Protein AF-A0A1J6IRB9-F1 (afdb_monomer)

Mean predicted aligned error: 16.75 Å

Sequence (96 aa):
MNASSSDASCLNHCQENYNKLLNAHNQSQENYKQMMNAFKAYMIMKEGKIPEQFVGFFASPPTMPRDAPSGSLSPMDARRSSDGIIQVTTIEVLYN

Radius of gyration: 23.19 Å; Cα contacts (8 Å, |Δi|>4): 10; chains: 1; bounding box: 52×44×60 Å

Foldseek 3Di:
DDPPPPPVVVVVVVVVVVVVVVVVVVVVVVVVVVVVVVVQVVCCVVVVHNPPVCPVVPPDDPPDPPDDDDDDDDDDDDDDDDDDDDPPPDPDPDDD

Secondary structure (DSSP, 8-state):
--TTTTHHHHHHHHHHHHHHHHHHHHHHHHHHHHHHHHHHHHHHHHHSS--GGGHHHHSPPP---S------------------------------

Structure (mmCIF, N/CA/C/O backbone):
data_AF-A0A1J6IRB9-F1
#
_entry.id   AF-A0A1J6IRB9-F1
#
loop_
_atom_site.group_PDB
_atom_site.id
_atom_site.type_symbol
_atom_site.label_atom_id
_atom_site.label_alt_id
_atom_site.label_comp_id
_atom_site.label_asym_id
_atom_site.label_entity_id
_atom_site.label_seq_id
_atom_site.pdbx_PDB_ins_code
_atom_site.Cartn_x
_atom_site.Cartn_y
_atom_site.Cartn_z
_atom_site.occupancy
_atom_site.B_iso_or_equiv
_atom_site.auth_seq_id
_atom_site.auth_comp_id
_atom_site.auth_asym_id
_atom_site.auth_atom_id
_atom_site.pdbx_PDB_model_num
ATOM 1 N N . MET A 1 1 ? 36.044 -4.242 -40.208 1.00 43.16 1 MET A N 1
ATOM 2 C CA . MET A 1 1 ? 36.261 -3.838 -38.798 1.00 43.16 1 MET A CA 1
ATOM 3 C C . MET A 1 1 ? 35.405 -2.590 -38.586 1.00 43.16 1 MET A C 1
ATOM 5 O O . MET A 1 1 ? 35.577 -1.679 -39.372 1.00 43.16 1 MET A O 1
ATOM 9 N N . ASN A 1 2 ? 34.414 -2.459 -37.703 1.00 49.50 2 ASN A N 1
ATOM 10 C CA . ASN A 1 2 ? 34.049 -3.178 -36.488 1.00 49.50 2 ASN A CA 1
ATOM 11 C C . ASN A 1 2 ? 32.516 -3.024 -36.300 1.00 49.50 2 ASN A C 1
ATOM 13 O O . ASN A 1 2 ? 32.051 -1.960 -35.897 1.00 49.50 2 ASN A O 1
ATOM 17 N N . ALA A 1 3 ? 31.717 -4.041 -36.633 1.00 51.41 3 ALA A N 1
ATOM 18 C CA . ALA A 1 3 ? 30.280 -4.041 -36.341 1.00 51.41 3 ALA A CA 1
ATOM 19 C C . ALA A 1 3 ? 30.082 -4.593 -34.923 1.00 51.41 3 ALA A C 1
ATOM 21 O O . ALA A 1 3 ? 29.830 -5.774 -34.741 1.00 51.41 3 ALA A O 1
ATOM 22 N N . SER A 1 4 ? 30.352 -3.768 -33.911 1.00 57.09 4 SER A N 1
ATOM 23 C CA . SER A 1 4 ? 30.159 -4.154 -32.501 1.00 57.09 4 SER A CA 1
ATOM 24 C C . SER A 1 4 ? 29.832 -2.966 -31.585 1.00 57.09 4 SER A C 1
ATOM 26 O O . SER A 1 4 ? 29.692 -3.144 -30.377 1.00 57.09 4 SER A O 1
ATOM 28 N N . SER A 1 5 ? 29.715 -1.745 -32.120 1.00 56.50 5 SER A N 1
ATOM 29 C CA . SER A 1 5 ? 29.518 -0.542 -31.297 1.00 56.50 5 SER A CA 1
ATOM 30 C C . SER A 1 5 ? 28.047 -0.225 -30.990 1.00 56.50 5 SER A C 1
ATOM 32 O O . SER A 1 5 ? 27.794 0.582 -30.101 1.00 56.50 5 SER A O 1
ATOM 34 N N . SER A 1 6 ? 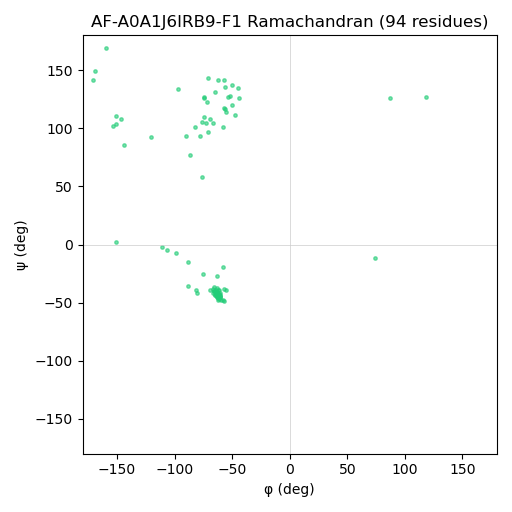27.086 -0.828 -31.697 1.00 60.62 6 SER A N 1
ATOM 35 C CA . SER A 1 6 ? 25.643 -0.603 -31.501 1.00 60.62 6 SER A CA 1
ATOM 36 C C . SER A 1 6 ? 25.024 -1.536 -30.460 1.00 60.62 6 SER A C 1
ATOM 38 O O . SER A 1 6 ? 24.155 -1.125 -29.696 1.00 60.62 6 SER A O 1
ATOM 40 N N . ASP A 1 7 ? 25.489 -2.783 -30.398 1.00 59.75 7 ASP A N 1
ATOM 41 C CA . ASP A 1 7 ? 24.767 -3.838 -29.678 1.00 59.75 7 ASP A CA 1
ATOM 42 C C . ASP A 1 7 ? 25.040 -3.771 -28.175 1.00 59.75 7 ASP A C 1
ATOM 44 O O . ASP A 1 7 ? 24.122 -3.886 -27.364 1.00 59.75 7 ASP A O 1
ATOM 48 N N . ALA A 1 8 ? 26.286 -3.468 -27.795 1.00 68.56 8 ALA A N 1
ATOM 49 C CA . ALA A 1 8 ? 26.659 -3.238 -26.402 1.00 68.56 8 ALA A CA 1
ATOM 50 C C . ALA A 1 8 ? 26.003 -1.967 -25.834 1.00 68.56 8 ALA A C 1
ATOM 52 O O . ALA A 1 8 ? 25.552 -1.960 -24.690 1.00 68.56 8 ALA A O 1
ATOM 53 N N . SER A 1 9 ? 25.900 -0.898 -26.634 1.00 73.94 9 SER A N 1
ATOM 54 C CA . SER A 1 9 ? 25.241 0.344 -26.209 1.00 73.94 9 SER A CA 1
ATOM 55 C C . SER A 1 9 ? 23.729 0.149 -26.053 1.00 73.94 9 SER A C 1
ATOM 57 O O . SER A 1 9 ? 23.153 0.649 -25.086 1.00 73.94 9 SER A O 1
ATOM 59 N N . CYS A 1 10 ? 23.096 -0.611 -26.953 1.00 75.88 10 CYS A N 1
ATOM 60 C CA . CYS A 1 10 ? 21.683 -0.961 -26.849 1.00 75.88 10 CYS A CA 1
ATOM 61 C C . CYS A 1 10 ? 21.408 -1.811 -25.600 1.00 75.88 10 CYS A C 1
ATOM 63 O O . CYS A 1 10 ? 20.477 -1.515 -24.853 1.00 75.88 10 CYS A O 1
ATOM 65 N N . LEU A 1 11 ? 22.239 -2.826 -25.333 1.00 81.44 11 LEU A N 1
ATOM 66 C CA . LEU A 1 11 ? 22.088 -3.699 -24.167 1.00 81.44 11 LEU A CA 1
ATOM 67 C C . LEU A 1 11 ? 22.218 -2.919 -22.850 1.00 81.44 11 LEU A C 1
ATOM 69 O O . LEU A 1 11 ? 21.375 -3.058 -21.963 1.00 81.44 11 LEU A O 1
ATOM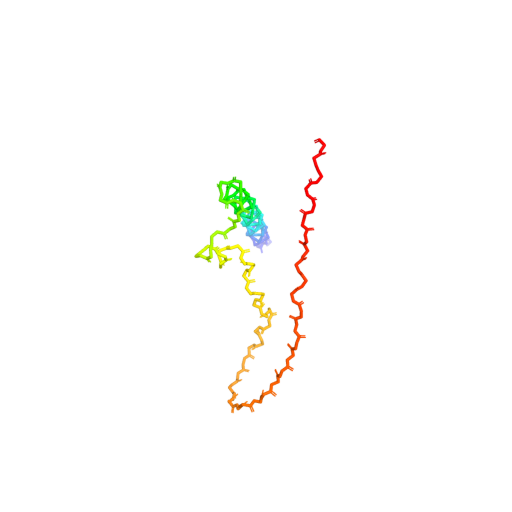 73 N N . ASN A 1 12 ? 23.227 -2.048 -22.756 1.00 85.56 12 ASN A N 1
ATOM 74 C CA . ASN A 1 12 ? 23.443 -1.200 -21.584 1.00 85.56 12 ASN A CA 1
ATOM 75 C C . ASN A 1 12 ? 22.249 -0.269 -21.344 1.00 85.56 12 ASN A C 1
ATOM 77 O O . ASN A 1 12 ? 21.751 -0.177 -20.223 1.00 85.56 12 ASN A O 1
ATOM 81 N N . HIS A 1 13 ? 21.730 0.359 -22.402 1.00 86.19 13 HIS A N 1
ATOM 82 C CA . HIS A 1 13 ? 20.584 1.255 -22.284 1.00 86.19 13 HIS A CA 1
ATOM 83 C C . HIS A 1 13 ? 19.302 0.519 -21.858 1.00 86.19 13 HIS A C 1
ATOM 85 O O . HIS A 1 13 ? 18.549 1.006 -21.011 1.00 86.19 13 HIS A O 1
ATOM 91 N N . CYS A 1 14 ? 19.064 -0.684 -22.388 1.00 89.81 14 CYS A N 1
ATOM 92 C CA . CYS A 1 14 ? 17.954 -1.534 -21.959 1.00 89.81 14 CYS A CA 1
ATOM 93 C C . CYS A 1 14 ? 18.075 -1.932 -20.481 1.00 89.81 14 CYS A C 1
ATOM 95 O O . CYS A 1 14 ? 17.093 -1.846 -19.743 1.00 89.81 14 CYS A O 1
ATOM 97 N N . GLN A 1 15 ? 19.271 -2.321 -20.036 1.00 93.25 15 GLN A N 1
ATOM 98 C CA . GLN A 1 15 ? 19.519 -2.711 -18.650 1.00 93.25 15 GLN A CA 1
ATOM 99 C C . GLN A 1 15 ? 19.330 -1.539 -17.676 1.00 93.25 15 GLN A C 1
ATOM 101 O O . GLN A 1 15 ? 18.692 -1.696 -16.635 1.00 93.25 15 GLN A O 1
ATOM 106 N N . GLU A 1 16 ? 19.824 -0.348 -18.015 1.00 94.62 16 GLU A N 1
ATOM 107 C CA . GLU A 1 16 ? 19.609 0.858 -17.210 1.00 94.62 16 GLU A CA 1
ATOM 108 C C . GLU A 1 16 ? 18.125 1.217 -17.089 1.00 94.62 16 GLU A C 1
ATOM 110 O O . GLU A 1 16 ? 17.648 1.526 -15.995 1.00 94.62 16 GLU A O 1
ATOM 115 N N . ASN A 1 17 ? 17.374 1.150 -18.192 1.00 94.62 17 ASN A N 1
ATOM 116 C CA . ASN A 1 17 ? 15.939 1.432 -18.183 1.00 94.62 17 ASN A CA 1
ATOM 117 C C . ASN A 1 17 ? 15.159 0.400 -17.361 1.00 94.62 17 ASN A C 1
ATOM 119 O O . ASN A 1 17 ? 14.268 0.778 -16.598 1.00 94.62 17 ASN A O 1
ATOM 123 N N . TYR A 1 18 ? 15.528 -0.881 -17.450 1.00 95.25 18 TYR A N 1
ATOM 124 C CA . TYR A 1 18 ? 14.958 -1.925 -16.601 1.00 95.25 18 TYR A CA 1
ATOM 125 C C . TYR A 1 18 ? 15.215 -1.646 -15.115 1.00 95.25 18 TYR A C 1
ATOM 127 O O . TYR A 1 18 ? 14.284 -1.667 -14.313 1.00 95.25 18 TYR A O 1
ATOM 135 N N . ASN A 1 19 ? 16.452 -1.305 -14.747 1.00 96.44 19 ASN A N 1
ATOM 136 C CA . ASN A 1 19 ? 16.803 -0.992 -13.362 1.00 96.44 19 ASN A CA 1
ATOM 137 C C . ASN A 1 19 ? 16.034 0.227 -12.833 1.00 96.44 19 ASN A C 1
ATOM 139 O O . ASN A 1 19 ? 15.569 0.213 -11.693 1.00 96.44 19 ASN A O 1
ATOM 143 N N . LYS A 1 20 ? 15.846 1.265 -13.660 1.00 97.38 20 LYS A N 1
ATOM 144 C CA . LYS A 1 20 ? 15.022 2.433 -13.306 1.00 97.38 20 LYS A CA 1
ATOM 145 C C . LYS A 1 20 ? 13.572 2.040 -13.038 1.00 97.38 20 LYS A C 1
ATOM 147 O O . LYS A 1 20 ? 13.013 2.458 -12.026 1.00 97.38 20 LYS A O 1
ATOM 152 N N . LEU A 1 21 ? 12.982 1.223 -13.912 1.00 97.19 21 LEU A N 1
ATOM 153 C CA . LEU A 1 21 ? 11.614 0.735 -13.747 1.00 97.19 21 LEU A CA 1
ATOM 154 C C . LEU A 1 21 ? 11.470 -0.111 -12.477 1.00 97.19 21 LEU A C 1
ATOM 156 O O . LEU A 1 21 ? 10.544 0.110 -11.700 1.00 97.19 21 LEU A O 1
ATOM 160 N N . LEU A 1 22 ? 12.399 -1.040 -12.245 1.00 96.69 22 LEU A N 1
ATOM 161 C CA . LEU A 1 22 ? 12.396 -1.903 -11.066 1.00 96.69 22 LEU A CA 1
ATOM 162 C C . LEU A 1 22 ? 12.496 -1.083 -9.775 1.00 96.69 22 LEU A C 1
ATOM 164 O O . LEU A 1 22 ? 11.748 -1.320 -8.829 1.00 96.69 22 LEU A O 1
ATOM 168 N N . ASN A 1 23 ? 13.375 -0.081 -9.746 1.00 97.25 23 ASN A N 1
ATOM 169 C CA . ASN A 1 23 ? 13.508 0.795 -8.590 1.00 97.25 23 ASN A CA 1
ATOM 170 C C . ASN A 1 23 ? 12.236 1.627 -8.351 1.00 97.25 23 ASN A C 1
ATOM 172 O O . ASN A 1 23 ? 11.761 1.710 -7.220 1.00 97.25 23 ASN A O 1
ATOM 176 N N . ALA A 1 24 ? 11.643 2.187 -9.410 1.00 96.81 24 ALA A N 1
ATOM 177 C CA . ALA A 1 24 ? 10.391 2.938 -9.313 1.00 96.81 24 ALA A CA 1
ATOM 178 C C . ALA A 1 24 ? 9.225 2.063 -8.820 1.00 96.81 24 ALA A C 1
ATOM 180 O O . ALA A 1 24 ? 8.421 2.512 -8.003 1.00 96.81 24 ALA A O 1
ATOM 181 N N . HIS A 1 25 ? 9.154 0.808 -9.273 1.00 96.25 25 HIS A N 1
ATOM 182 C CA . HIS A 1 25 ? 8.181 -0.172 -8.793 1.00 96.25 25 HIS A CA 1
ATOM 183 C C . HIS A 1 25 ? 8.368 -0.478 -7.301 1.00 96.25 25 HIS A C 1
ATOM 185 O O . HIS A 1 25 ? 7.412 -0.439 -6.532 1.00 96.25 25 HIS A O 1
ATOM 191 N N . ASN A 1 26 ? 9.598 -0.746 -6.861 1.00 95.19 26 ASN A N 1
ATOM 192 C CA . ASN A 1 26 ? 9.862 -1.039 -5.451 1.00 95.19 26 ASN A CA 1
ATOM 193 C C . ASN A 1 26 ? 9.531 0.164 -4.558 1.00 95.19 26 ASN A C 1
ATOM 195 O O . ASN A 1 26 ? 8.913 0.017 -3.506 1.00 95.19 26 ASN A O 1
ATOM 199 N N . GLN A 1 27 ? 9.882 1.371 -5.005 1.00 97.00 27 GLN A N 1
ATOM 200 C CA . GLN A 1 27 ? 9.555 2.594 -4.284 1.00 97.00 27 GLN A CA 1
ATOM 201 C C . GLN A 1 27 ? 8.040 2.823 -4.197 1.00 97.00 27 GLN A C 1
ATOM 203 O O . GLN A 1 27 ? 7.535 3.200 -3.140 1.00 97.00 27 GLN A O 1
ATOM 208 N N . SER A 1 28 ? 7.295 2.592 -5.282 1.00 95.12 28 SER A N 1
ATOM 209 C CA . SER A 1 28 ? 5.838 2.746 -5.265 1.00 95.12 28 SER A CA 1
ATOM 210 C C . SER A 1 28 ? 5.172 1.720 -4.346 1.00 95.12 28 SER A C 1
ATOM 212 O O . SER A 1 28 ? 4.233 2.071 -3.630 1.00 95.12 28 SER A O 1
ATOM 214 N N . GLN A 1 29 ? 5.699 0.494 -4.292 1.00 93.38 29 GLN A N 1
ATOM 215 C CA . GLN A 1 29 ? 5.227 -0.550 -3.388 1.00 93.38 29 GLN A CA 1
ATOM 216 C C . GLN A 1 29 ? 5.423 -0.168 -1.912 1.00 93.38 29 GLN A C 1
ATOM 218 O O . GLN A 1 29 ? 4.491 -0.304 -1.114 1.00 93.38 29 GLN A O 1
ATOM 223 N N . GLU A 1 30 ? 6.593 0.359 -1.541 1.00 94.31 30 GLU A N 1
ATOM 224 C CA . GLU A 1 30 ? 6.840 0.822 -0.169 1.00 94.31 30 GLU A CA 1
ATOM 225 C C . GLU A 1 30 ? 5.980 2.040 0.192 1.00 94.31 30 GLU A C 1
ATOM 227 O O . GLU A 1 30 ? 5.378 2.076 1.267 1.00 94.31 30 GLU A O 1
ATOM 232 N N . ASN A 1 31 ? 5.826 3.002 -0.724 1.00 94.75 31 ASN A N 1
ATOM 233 C CA . ASN A 1 31 ? 4.941 4.151 -0.518 1.00 94.75 31 ASN A CA 1
ATOM 234 C C . ASN A 1 31 ? 3.482 3.715 -0.314 1.00 94.75 31 ASN A C 1
ATOM 236 O O . ASN A 1 31 ? 2.794 4.224 0.571 1.00 94.75 31 ASN A O 1
ATOM 240 N N . TYR A 1 32 ? 3.012 2.741 -1.099 1.00 92.12 32 TYR A N 1
ATOM 241 C CA . TYR A 1 32 ? 1.677 2.168 -0.946 1.00 92.12 32 TYR A CA 1
ATOM 242 C C . TYR A 1 32 ? 1.493 1.531 0.437 1.00 92.12 32 TYR A C 1
ATOM 244 O O . TYR A 1 32 ? 0.495 1.784 1.115 1.00 92.12 32 TYR A O 1
ATOM 252 N N . LYS A 1 33 ? 2.480 0.754 0.895 1.00 90.62 33 LYS A N 1
ATOM 253 C CA . LYS A 1 33 ? 2.465 0.129 2.222 1.00 90.62 33 LYS A CA 1
ATOM 254 C C . LYS A 1 33 ? 2.410 1.170 3.340 1.00 90.62 33 LYS A C 1
ATOM 256 O O . LYS A 1 33 ? 1.614 1.028 4.268 1.00 90.62 33 LYS A O 1
ATOM 261 N N . GLN A 1 34 ? 3.214 2.229 3.251 1.00 94.12 34 GLN A N 1
ATOM 262 C CA . GLN A 1 34 ? 3.191 3.323 4.226 1.00 94.12 34 GLN A CA 1
ATOM 263 C C . GLN A 1 34 ? 1.831 4.028 4.255 1.00 94.12 34 GLN A C 1
ATOM 265 O O . GLN A 1 34 ? 1.280 4.258 5.331 1.00 94.12 34 GLN A O 1
ATOM 270 N N . MET A 1 35 ? 1.254 4.300 3.084 1.00 94.75 35 MET A N 1
ATOM 271 C CA . MET A 1 35 ? -0.059 4.929 2.954 1.00 94.75 35 MET A CA 1
ATOM 272 C C . MET A 1 35 ? -1.176 4.059 3.551 1.00 94.75 35 MET A C 1
ATOM 274 O O . MET A 1 35 ? -1.989 4.567 4.325 1.00 94.75 35 MET A O 1
ATOM 278 N N . MET A 1 36 ? -1.171 2.741 3.306 1.00 93.19 36 MET A N 1
ATOM 279 C CA . MET A 1 36 ? -2.111 1.826 3.970 1.00 93.19 36 MET A CA 1
ATOM 280 C C . MET A 1 36 ? -1.922 1.757 5.476 1.00 93.19 36 MET A C 1
ATOM 282 O O . MET A 1 36 ? -2.909 1.739 6.208 1.00 93.19 36 MET A O 1
ATOM 286 N N . ASN A 1 37 ? -0.687 1.768 5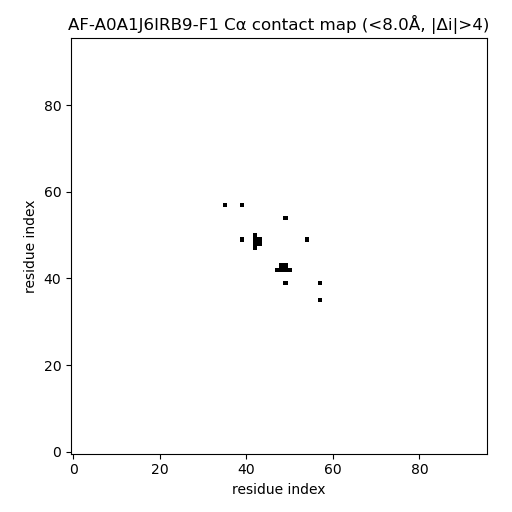.966 1.00 92.06 37 ASN A N 1
ATOM 287 C CA . ASN A 1 37 ? -0.443 1.768 7.404 1.00 92.06 37 ASN A CA 1
ATOM 288 C C . ASN A 1 37 ? -0.949 3.055 8.069 1.00 92.06 37 ASN A C 1
ATOM 290 O O . ASN A 1 37 ? -1.575 2.985 9.126 1.00 92.06 37 ASN A O 1
ATOM 294 N N . ALA A 1 38 ? -0.745 4.215 7.439 1.00 95.69 38 ALA A N 1
ATOM 295 C CA . ALA A 1 38 ? -1.273 5.487 7.929 1.00 95.69 38 ALA A CA 1
ATOM 296 C C . ALA A 1 38 ? -2.809 5.492 7.940 1.00 95.69 38 ALA A C 1
ATOM 298 O O . ALA A 1 38 ? -3.426 5.882 8.933 1.00 95.69 38 ALA A O 1
ATOM 299 N N . PHE A 1 39 ? -3.435 4.990 6.873 1.00 93.69 39 PHE A N 1
ATOM 300 C CA . PHE A 1 39 ? -4.888 4.869 6.804 1.00 93.69 39 PHE A CA 1
ATOM 301 C C . PHE A 1 39 ? -5.436 3.912 7.875 1.00 93.69 39 PHE A C 1
ATOM 303 O O . PHE A 1 39 ? -6.393 4.242 8.573 1.00 93.69 39 PHE A O 1
ATOM 310 N N . LYS A 1 40 ? -4.779 2.766 8.091 1.00 93.44 40 LYS A N 1
ATOM 311 C CA . LYS A 1 40 ? -5.097 1.827 9.177 1.00 93.44 40 LYS A CA 1
ATOM 312 C C . LYS A 1 40 ? -5.032 2.496 10.549 1.00 93.44 40 LYS A C 1
ATOM 314 O O . LYS A 1 40 ? -5.960 2.348 11.342 1.00 93.44 40 LYS A O 1
ATOM 319 N N . ALA A 1 41 ? -3.954 3.230 10.824 1.00 94.88 41 ALA A N 1
ATOM 320 C CA . ALA A 1 41 ? -3.771 3.938 12.088 1.00 94.88 41 ALA A CA 1
ATOM 321 C C . ALA A 1 41 ? -4.863 4.994 12.306 1.00 94.88 41 ALA A C 1
ATOM 323 O O . ALA A 1 41 ? -5.429 5.069 13.394 1.00 94.88 41 ALA A O 1
ATOM 324 N N . TYR A 1 42 ? -5.217 5.750 11.262 1.00 95.00 42 TYR A N 1
ATOM 325 C CA . TYR A 1 42 ? -6.319 6.709 11.312 1.00 95.00 42 TYR A CA 1
ATOM 326 C C . TYR A 1 42 ? -7.647 6.042 11.694 1.00 95.00 42 TYR A C 1
ATOM 328 O O . TYR A 1 42 ? -8.333 6.518 12.597 1.00 95.00 42 TYR A O 1
ATOM 336 N N . MET A 1 43 ? -7.988 4.917 11.061 1.00 92.81 43 MET A N 1
ATOM 337 C CA . MET A 1 43 ? -9.227 4.187 11.354 1.00 92.81 43 MET A CA 1
ATOM 338 C C . MET A 1 43 ? -9.263 3.699 12.808 1.00 92.81 43 MET A C 1
ATOM 340 O O . MET A 1 43 ? -10.264 3.886 13.493 1.00 92.81 43 MET A O 1
ATOM 344 N N . ILE A 1 44 ? -8.150 3.154 13.312 1.00 94.75 44 ILE A N 1
ATOM 345 C CA . ILE A 1 44 ? -8.033 2.723 14.714 1.00 94.75 44 ILE A CA 1
ATOM 346 C C . ILE A 1 44 ? -8.147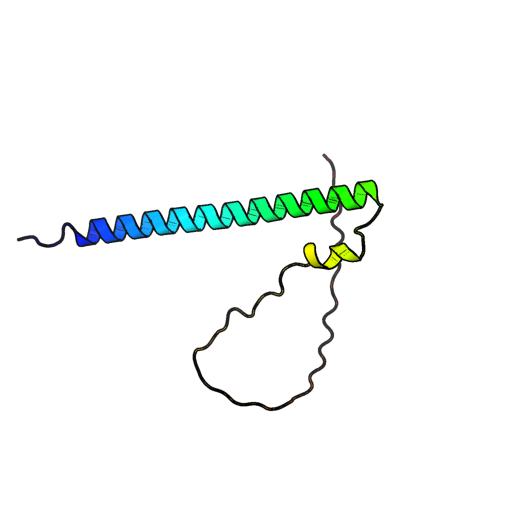 3.915 15.670 1.00 94.75 44 ILE A C 1
ATOM 348 O O . ILE A 1 44 ? -8.829 3.818 16.681 1.00 94.75 44 ILE A O 1
ATOM 352 N N . MET A 1 45 ? -7.527 5.052 15.356 1.00 95.81 45 MET A N 1
ATOM 353 C CA . MET A 1 45 ? -7.614 6.256 16.185 1.00 95.81 45 MET A CA 1
ATOM 354 C C . MET A 1 45 ? -9.049 6.798 16.265 1.00 95.81 45 MET A C 1
ATOM 356 O O . MET A 1 45 ? -9.460 7.292 17.312 1.00 95.81 45 MET A O 1
ATOM 360 N N . LYS A 1 46 ? -9.807 6.735 15.165 1.00 94.62 46 LYS A N 1
ATOM 361 C CA . LYS A 1 46 ? -11.176 7.263 15.096 1.00 94.62 46 LYS A CA 1
ATOM 362 C C . LYS A 1 46 ? -12.220 6.319 15.688 1.00 94.62 46 LYS A C 1
ATOM 364 O O . LYS A 1 46 ? -13.101 6.792 16.395 1.00 94.62 46 LYS A O 1
ATOM 369 N N . GLU A 1 47 ? -12.104 5.022 15.420 1.00 92.75 47 GLU A N 1
ATOM 370 C CA . GLU A 1 47 ? -13.125 4.014 15.751 1.00 92.75 47 GLU A CA 1
ATOM 371 C C . GLU A 1 47 ? -12.684 3.049 16.870 1.00 92.75 47 GLU A C 1
ATOM 373 O O . GLU A 1 47 ? -13.409 2.127 17.238 1.00 92.75 47 GLU A O 1
ATOM 378 N N . GLY A 1 48 ? -11.459 3.190 17.382 1.00 92.69 48 GLY A N 1
ATOM 379 C CA . GLY A 1 48 ? -10.834 2.266 18.338 1.00 92.69 48 GLY A CA 1
ATOM 380 C C . GLY A 1 48 ? -10.377 0.935 17.725 1.00 92.69 48 GLY A C 1
ATOM 381 O O . GLY A 1 48 ? -9.655 0.173 18.365 1.00 92.69 48 GLY A O 1
ATOM 382 N N . LYS A 1 49 ? -10.785 0.635 16.486 1.00 92.56 49 LYS A N 1
ATOM 383 C CA . LYS A 1 49 ? -10.457 -0.591 15.748 1.00 92.56 49 LYS A CA 1
ATOM 384 C C . LYS A 1 49 ? -10.637 -0.398 14.243 1.00 92.56 49 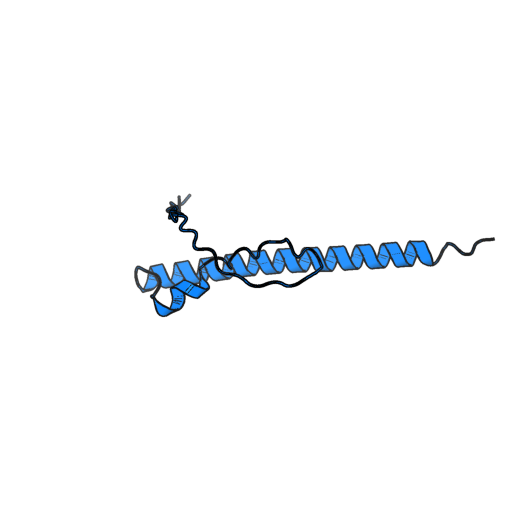LYS A C 1
ATOM 386 O O . LYS A 1 49 ? -11.240 0.569 13.797 1.00 92.56 49 LYS A O 1
ATOM 391 N N . ILE A 1 50 ? -10.160 -1.355 13.448 1.00 93.88 50 ILE A N 1
ATOM 392 C CA . ILE A 1 50 ? -10.491 -1.413 12.019 1.00 93.88 50 ILE A CA 1
ATOM 393 C C . ILE A 1 50 ? -11.938 -1.918 11.875 1.00 93.88 50 ILE A C 1
ATOM 395 O O . ILE A 1 50 ? -12.242 -2.991 12.402 1.00 93.88 50 ILE A O 1
ATOM 399 N N . PRO A 1 51 ? -12.829 -1.206 11.164 1.00 91.62 51 PRO A N 1
ATOM 400 C CA . PRO A 1 51 ? -14.164 -1.713 10.858 1.00 91.62 51 PRO A CA 1
ATOM 401 C C . PRO A 1 51 ? -14.097 -2.987 10.006 1.00 91.62 51 PRO A C 1
ATOM 403 O O . PRO A 1 51 ? -13.283 -3.078 9.089 1.00 91.62 51 PRO A O 1
ATOM 406 N N . GLU A 1 52 ? -14.978 -3.953 10.270 1.00 92.00 52 GLU A N 1
ATOM 407 C CA . GLU A 1 52 ? -14.932 -5.300 9.666 1.00 92.00 52 GLU A CA 1
ATOM 408 C C . GLU A 1 52 ? -14.917 -5.283 8.135 1.00 92.00 52 GLU A C 1
ATOM 410 O O . GLU A 1 52 ? -14.137 -6.001 7.510 1.00 92.00 52 GLU A O 1
ATOM 415 N N . GLN A 1 53 ? -15.693 -4.379 7.535 1.00 91.94 53 GLN A N 1
ATOM 416 C CA . GLN A 1 53 ? -15.754 -4.167 6.086 1.00 91.94 53 GLN A CA 1
ATOM 417 C C . GLN A 1 53 ? -14.400 -3.819 5.445 1.00 91.94 53 GLN A C 1
ATOM 419 O O . GLN A 1 53 ? -14.246 -3.967 4.235 1.00 91.94 53 GLN A O 1
ATOM 424 N N . PHE A 1 54 ? -13.418 -3.367 6.235 1.00 88.50 54 PHE A N 1
ATOM 425 C CA . PHE A 1 54 ? -12.102 -2.974 5.742 1.00 88.50 54 PHE A CA 1
ATOM 426 C C . PHE A 1 54 ? -10.969 -3.954 6.068 1.00 88.50 54 PHE A C 1
ATOM 428 O O . PHE A 1 54 ? -9.848 -3.757 5.602 1.00 88.50 54 PHE A O 1
ATOM 435 N N . VAL A 1 55 ? -11.225 -5.020 6.832 1.00 88.31 55 VAL A N 1
ATOM 436 C CA . VAL A 1 55 ? -10.177 -5.961 7.279 1.00 88.31 55 VAL A CA 1
ATOM 437 C C . VAL A 1 55 ? -9.422 -6.576 6.096 1.00 88.31 55 VAL A C 1
ATOM 439 O O . VAL A 1 55 ? -8.197 -6.686 6.139 1.00 88.31 55 VAL A O 1
ATOM 442 N N . GLY A 1 56 ? -10.130 -6.891 5.008 1.00 87.62 56 GLY A N 1
ATOM 443 C CA . GLY A 1 56 ? -9.541 -7.462 3.796 1.00 87.62 56 GLY A CA 1
ATOM 444 C C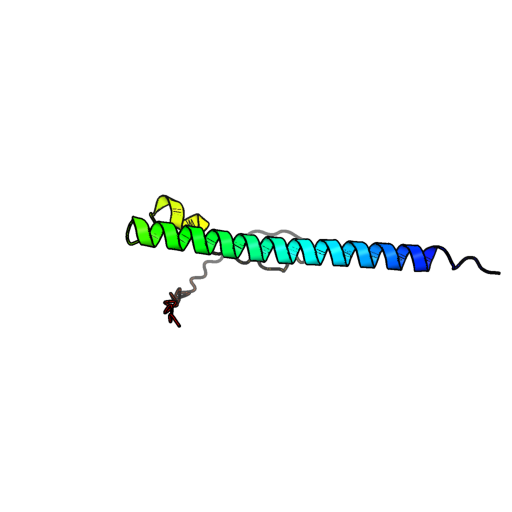 . GLY A 1 56 ? -8.537 -6.553 3.077 1.00 87.62 56 GLY A C 1
ATOM 445 O O . GLY A 1 56 ? -7.623 -7.067 2.445 1.00 87.62 56 GLY A O 1
ATOM 446 N N . PHE A 1 57 ? -8.639 -5.223 3.205 1.00 86.25 57 PHE A N 1
ATOM 447 C CA . PHE A 1 57 ? -7.695 -4.295 2.556 1.00 86.25 57 PHE A CA 1
ATOM 448 C C . PHE A 1 57 ? -6.333 -4.245 3.250 1.00 86.25 57 PHE A C 1
ATOM 450 O O . PHE A 1 57 ? -5.330 -3.912 2.624 1.00 86.25 57 PHE A O 1
ATOM 457 N N . PHE A 1 58 ? -6.299 -4.561 4.546 1.00 87.06 58 PHE A N 1
ATOM 458 C CA . PHE A 1 58 ? -5.070 -4.573 5.340 1.00 87.06 58 PHE A CA 1
ATOM 459 C C . PHE A 1 58 ? -4.484 -5.973 5.509 1.00 87.06 58 PHE A C 1
ATOM 461 O O . PHE A 1 58 ? -3.389 -6.109 6.058 1.00 87.06 58 PHE A O 1
ATOM 468 N N . ALA A 1 59 ? -5.201 -7.008 5.067 1.00 81.25 59 ALA A N 1
ATOM 469 C CA . ALA A 1 59 ? -4.634 -8.336 4.934 1.00 81.25 59 ALA A CA 1
ATOM 470 C C . ALA A 1 59 ? -3.539 -8.282 3.864 1.00 81.25 59 ALA A C 1
ATOM 472 O O . ALA A 1 59 ? -3.731 -7.722 2.784 1.00 81.25 59 ALA A O 1
ATOM 473 N N . SER A 1 60 ? -2.364 -8.835 4.167 1.00 68.12 60 SER A N 1
ATOM 474 C CA . SER A 1 60 ? -1.340 -8.996 3.140 1.00 68.12 60 SER A CA 1
ATOM 475 C C . SER A 1 60 ? -1.922 -9.821 1.989 1.00 68.12 60 SER A C 1
ATOM 477 O O . SER A 1 60 ? -2.664 -10.773 2.259 1.00 68.12 60 SER A O 1
ATOM 479 N N . PRO A 1 61 ? -1.603 -9.492 0.722 1.00 63.88 61 PRO A N 1
ATOM 480 C CA . PRO A 1 61 ? -1.971 -10.350 -0.391 1.00 63.88 61 PRO A CA 1
ATOM 481 C C . PRO A 1 61 ? -1.519 -11.778 -0.071 1.00 63.88 61 PRO A C 1
ATOM 483 O O . PRO A 1 61 ? -0.402 -11.935 0.443 1.00 63.88 61 PRO A O 1
ATOM 486 N N . PRO A 1 62 ? -2.339 -12.811 -0.341 1.00 52.22 62 PRO A N 1
ATOM 487 C CA . PRO A 1 62 ? -1.860 -14.177 -0.232 1.00 52.22 62 PRO A CA 1
ATOM 488 C C . PRO A 1 62 ? -0.574 -14.264 -1.045 1.00 52.22 62 PRO A C 1
ATOM 490 O O . PRO A 1 62 ? -0.528 -13.821 -2.196 1.00 52.22 62 PRO A O 1
ATOM 493 N N . THR A 1 63 ? 0.493 -14.764 -0.424 1.00 43.56 63 THR A N 1
ATOM 494 C CA . THR A 1 63 ? 1.726 -15.072 -1.137 1.00 43.56 63 THR A CA 1
ATOM 495 C C . THR A 1 63 ? 1.336 -16.068 -2.216 1.00 43.56 63 THR A C 1
ATOM 497 O O . THR A 1 63 ? 1.096 -17.237 -1.923 1.00 43.56 63 THR A O 1
ATOM 500 N N . MET A 1 64 ? 1.183 -15.606 -3.459 1.00 44.22 64 MET A N 1
ATOM 501 C CA . MET A 1 64 ? 1.101 -16.525 -4.581 1.00 44.22 64 MET A CA 1
ATOM 502 C C . MET A 1 64 ? 2.338 -17.420 -4.480 1.00 44.22 64 MET A C 1
ATOM 504 O O . MET A 1 64 ? 3.443 -16.874 -4.368 1.00 44.22 64 MET A O 1
ATOM 508 N N . PRO A 1 65 ? 2.197 -18.757 -4.492 1.00 39.28 65 PRO A N 1
ATOM 509 C CA . PRO A 1 65 ? 3.350 -19.625 -4.625 1.00 39.28 65 PRO A CA 1
ATOM 510 C C . PRO A 1 65 ? 4.059 -19.194 -5.903 1.00 39.28 65 PRO A C 1
ATOM 512 O O . PRO A 1 65 ? 3.494 -19.260 -6.997 1.00 39.28 65 PRO A O 1
ATOM 515 N N . ARG A 1 66 ? 5.273 -18.666 -5.765 1.00 48.75 66 ARG A N 1
ATOM 516 C CA . ARG A 1 66 ? 6.133 -18.303 -6.888 1.00 48.75 66 ARG A CA 1
ATOM 517 C C . ARG A 1 66 ? 6.728 -19.582 -7.472 1.00 48.75 66 ARG A C 1
ATOM 519 O O . ARG A 1 66 ? 7.936 -19.714 -7.527 1.00 48.75 66 ARG A O 1
ATOM 526 N N . ASP A 1 67 ? 5.868 -20.4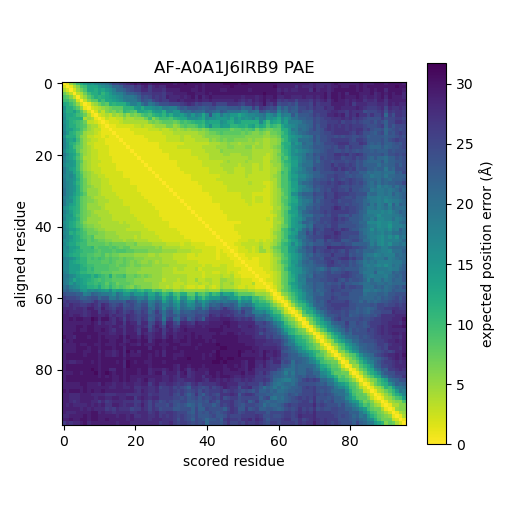97 -7.893 1.00 43.44 67 ASP A N 1
ATOM 527 C CA . ASP A 1 67 ? 6.224 -21.685 -8.647 1.00 43.44 67 ASP A CA 1
ATOM 528 C C . ASP A 1 67 ? 5.099 -21.934 -9.647 1.00 43.44 67 ASP A C 1
ATOM 530 O O . ASP A 1 67 ? 4.148 -22.672 -9.401 1.00 43.44 67 ASP A O 1
ATOM 534 N N . ALA A 1 68 ? 5.203 -21.276 -10.798 1.00 37.28 68 ALA A N 1
ATOM 535 C CA . ALA A 1 68 ? 4.630 -21.811 -12.018 1.00 37.28 68 ALA A CA 1
ATOM 536 C C . ALA A 1 68 ? 5.717 -22.672 -12.677 1.00 37.28 68 ALA A C 1
ATOM 538 O O . ALA A 1 68 ? 6.540 -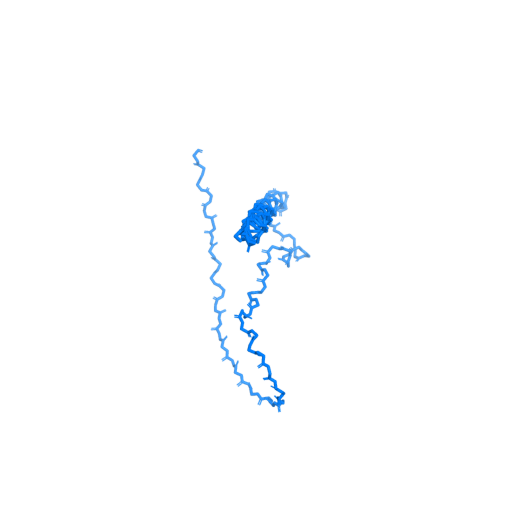22.127 -13.416 1.00 37.28 68 ALA A O 1
ATOM 539 N N . PRO A 1 69 ? 5.779 -23.996 -12.440 1.00 41.41 69 PRO A N 1
ATOM 540 C CA . PRO A 1 69 ? 6.407 -24.860 -13.412 1.00 41.41 69 PRO A CA 1
ATOM 541 C C . PRO A 1 69 ? 5.452 -24.928 -14.603 1.00 41.41 69 PRO A C 1
ATOM 543 O O . PRO A 1 69 ? 4.273 -25.262 -14.483 1.00 41.41 69 PRO A O 1
ATOM 546 N N . SER A 1 70 ? 5.959 -24.553 -15.768 1.00 51.78 70 SER A N 1
ATOM 547 C CA . SER A 1 70 ? 5.295 -24.800 -17.037 1.00 51.78 70 SER A CA 1
ATOM 548 C C . SER A 1 70 ? 4.878 -26.273 -17.136 1.00 51.78 70 SER A C 1
ATOM 550 O O . SER A 1 70 ? 5.744 -27.145 -17.144 1.00 51.78 70 SER A O 1
ATOM 552 N N . GLY A 1 71 ? 3.581 -26.540 -17.291 1.00 40.03 71 GLY A N 1
ATOM 553 C CA . GLY A 1 71 ? 3.098 -27.757 -17.944 1.00 40.03 71 GLY A CA 1
ATOM 554 C C . GLY A 1 71 ? 2.248 -28.724 -17.111 1.00 40.03 71 GLY A C 1
ATOM 555 O O . GLY A 1 71 ? 2.691 -29.291 -16.123 1.00 40.03 71 GLY A O 1
ATOM 556 N N . SER A 1 72 ? 1.082 -29.019 -17.696 1.00 38.59 72 SER A N 1
ATOM 557 C CA . SER A 1 72 ? 0.309 -30.268 -17.635 1.00 38.59 72 SER A CA 1
ATOM 558 C C . SER A 1 72 ? -0.698 -30.493 -16.496 1.00 38.59 72 SER A C 1
ATOM 560 O O . SER A 1 72 ? -0.400 -30.452 -15.310 1.00 38.59 72 SER A O 1
ATOM 562 N N . LEU A 1 73 ? -1.918 -30.808 -16.942 1.00 47.53 73 LEU A N 1
ATOM 563 C CA . LEU A 1 73 ? -3.154 -31.095 -16.216 1.00 47.53 73 LEU A CA 1
ATOM 564 C C . LEU A 1 73 ? -3.116 -32.447 -15.478 1.00 47.53 73 LEU A C 1
ATOM 566 O O . LEU A 1 73 ? -2.699 -33.446 -16.063 1.00 47.53 73 LEU A O 1
ATOM 570 N N . SER A 1 74 ? -3.716 -32.521 -14.284 1.00 34.22 74 SER A N 1
ATOM 571 C CA . SER A 1 74 ? -4.784 -33.500 -13.985 1.00 34.22 74 SER A CA 1
ATOM 572 C C . SER A 1 74 ? -5.493 -33.219 -12.649 1.00 34.22 74 SER A C 1
ATOM 574 O O . SER A 1 74 ? -4.864 -32.691 -11.732 1.00 34.22 74 SER A O 1
ATOM 576 N N . PRO A 1 75 ? -6.790 -33.570 -12.527 1.00 59.06 75 PRO A N 1
ATOM 577 C CA . PRO A 1 75 ? -7.596 -33.337 -11.337 1.00 59.06 75 PRO A CA 1
ATOM 578 C C . PRO A 1 75 ? -7.642 -34.587 -10.445 1.00 59.06 75 PRO A C 1
ATOM 580 O O . PRO A 1 75 ? -7.919 -35.674 -10.943 1.00 59.06 75 PRO A O 1
ATOM 583 N N . MET A 1 76 ? -7.452 -34.441 -9.132 1.00 31.88 76 MET A N 1
ATOM 584 C CA . MET A 1 76 ? -8.230 -35.202 -8.145 1.00 31.88 76 MET A CA 1
ATOM 585 C C . MET A 1 76 ? -8.000 -34.707 -6.716 1.00 31.88 76 MET A C 1
ATOM 587 O O . MET A 1 76 ? -6.888 -34.366 -6.318 1.00 31.88 76 MET A O 1
ATOM 591 N N . ASP A 1 77 ? -9.103 -34.702 -5.972 1.00 44.66 77 ASP A N 1
ATOM 592 C CA . ASP A 1 77 ? -9.227 -34.448 -4.544 1.00 44.66 77 ASP A CA 1
ATOM 593 C C . ASP A 1 77 ? -8.183 -35.167 -3.682 1.00 44.66 77 ASP A C 1
ATOM 595 O O . ASP A 1 77 ? -8.013 -36.383 -3.761 1.00 44.66 77 ASP A O 1
ATOM 599 N N . ALA A 1 78 ? -7.604 -34.436 -2.731 1.00 36.97 78 ALA A N 1
ATOM 600 C CA . ALA A 1 78 ? -7.115 -35.021 -1.491 1.00 36.97 78 ALA A CA 1
ATOM 601 C C . ALA A 1 78 ? -7.187 -33.985 -0.366 1.00 36.97 78 ALA A C 1
ATOM 603 O O . ALA A 1 78 ? -6.450 -33.002 -0.328 1.00 36.97 78 ALA A O 1
ATOM 604 N N . ARG A 1 79 ? -8.103 -34.239 0.571 1.00 58.78 79 ARG A N 1
ATOM 605 C CA . ARG A 1 79 ? -8.188 -33.596 1.882 1.00 58.78 79 ARG A CA 1
ATOM 606 C C . ARG A 1 79 ? -6.797 -33.494 2.512 1.00 58.78 79 ARG A C 1
ATOM 608 O O . ARG A 1 79 ? -6.166 -34.523 2.750 1.00 58.78 79 ARG A O 1
ATOM 615 N N . ARG A 1 80 ? -6.374 -32.296 2.913 1.00 38.47 80 ARG A N 1
ATOM 616 C CA . ARG A 1 80 ? -5.373 -32.173 3.974 1.00 38.47 80 ARG A CA 1
ATOM 617 C C . ARG A 1 80 ? -5.617 -30.925 4.808 1.00 38.47 80 ARG A C 1
ATOM 619 O O . ARG A 1 80 ? -5.420 -29.804 4.358 1.00 38.47 80 ARG A O 1
ATOM 626 N N . SER A 1 81 ? -6.091 -31.182 6.023 1.00 63.75 81 SER A N 1
ATOM 627 C CA . SER A 1 81 ? -6.018 -30.266 7.153 1.00 63.75 81 SER A CA 1
ATOM 628 C C . SER A 1 81 ? -4.558 -29.887 7.402 1.00 63.75 81 SER A C 1
ATOM 630 O O . SER A 1 81 ? -3.691 -30.766 7.424 1.00 63.75 81 SER A O 1
ATOM 632 N N . SER A 1 82 ? -4.303 -28.604 7.624 1.00 42.69 82 SER A N 1
ATOM 633 C CA . SER A 1 82 ? -3.105 -28.149 8.320 1.00 42.69 82 SER A CA 1
ATOM 634 C C . SER A 1 82 ? -3.426 -26.846 9.033 1.00 42.69 82 SER A C 1
ATOM 636 O O . SER A 1 82 ? -3.546 -25.790 8.412 1.00 42.69 82 SER A O 1
ATOM 638 N N . ASP A 1 83 ? -3.589 -26.987 10.346 1.00 46.91 83 ASP A N 1
ATOM 639 C CA . ASP A 1 83 ? -3.585 -25.933 11.346 1.00 46.91 83 ASP A CA 1
ATOM 640 C C . ASP A 1 83 ? -2.384 -25.004 11.131 1.00 46.91 83 ASP A C 1
ATOM 642 O O . ASP A 1 83 ? -1.229 -25.389 11.321 1.00 46.91 83 ASP A O 1
ATOM 646 N N . GLY A 1 84 ? -2.659 -23.770 10.720 1.00 36.53 84 GLY A N 1
ATOM 647 C CA . GLY A 1 84 ? -1.682 -22.692 10.639 1.00 36.53 84 GLY A CA 1
ATOM 648 C C . GLY A 1 84 ? -2.146 -21.550 11.524 1.00 36.53 84 GLY A C 1
ATOM 649 O O . GLY A 1 84 ? -2.943 -20.718 11.099 1.00 36.53 84 GLY A O 1
ATOM 650 N N . ILE A 1 85 ? -1.685 -21.540 12.774 1.00 37.25 85 ILE A N 1
ATOM 651 C CA . ILE A 1 85 ? -1.942 -20.470 13.740 1.00 37.25 85 ILE A CA 1
ATOM 652 C C . ILE A 1 85 ? -1.459 -19.139 13.148 1.00 37.25 85 ILE A C 1
ATOM 654 O O . ILE A 1 85 ? -0.267 -18.953 12.906 1.00 37.25 85 ILE A O 1
ATOM 658 N N . ILE A 1 86 ? -2.386 -18.199 12.950 1.00 42.91 86 ILE A N 1
ATOM 659 C CA . ILE A 1 86 ? -2.067 -16.791 12.708 1.00 42.91 86 ILE A CA 1
ATOM 660 C C . ILE A 1 86 ? -1.451 -16.259 14.004 1.00 42.91 86 ILE A C 1
ATOM 662 O O . ILE A 1 86 ? -2.160 -16.026 14.983 1.00 42.91 86 ILE A O 1
ATOM 666 N N . GLN A 1 87 ? -0.132 -16.071 14.036 1.00 38.84 87 GLN A N 1
ATOM 667 C CA . GLN A 1 87 ? 0.472 -15.255 15.083 1.00 38.84 87 GLN A CA 1
ATOM 668 C C . GLN A 1 87 ? 0.142 -13.793 14.783 1.00 38.84 87 GLN A C 1
ATOM 670 O O . GLN A 1 87 ? 0.697 -13.181 13.873 1.00 38.84 87 GLN A O 1
ATOM 675 N N . VAL A 1 88 ? -0.804 -13.240 15.539 1.00 42.62 88 VAL A N 1
ATOM 676 C CA . VAL A 1 88 ? -1.023 -11.796 15.604 1.00 42.62 88 VAL A CA 1
ATOM 677 C C . VAL A 1 88 ? 0.160 -11.210 16.366 1.00 42.62 88 VAL A C 1
ATOM 679 O O . VAL A 1 88 ? 0.198 -11.245 17.592 1.00 42.62 88 VAL A O 1
ATOM 682 N N . THR A 1 89 ? 1.163 -10.708 15.652 1.00 46.84 89 THR A N 1
ATOM 683 C CA . THR A 1 89 ? 2.231 -9.933 16.285 1.00 46.84 89 THR A CA 1
ATOM 684 C C . THR A 1 89 ? 1.685 -8.544 16.603 1.00 46.84 89 THR A C 1
ATOM 686 O O . THR A 1 89 ? 1.475 -7.723 15.709 1.00 46.84 89 THR A O 1
ATOM 689 N N . THR A 1 90 ? 1.417 -8.295 17.885 1.00 41.44 90 THR A N 1
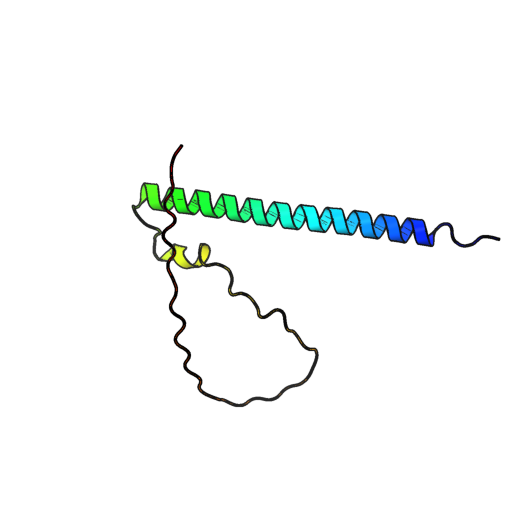ATOM 690 C CA . THR A 1 90 ? 1.171 -6.957 18.430 1.00 41.44 90 THR A CA 1
ATOM 691 C C . THR A 1 90 ? 2.370 -6.072 18.102 1.00 41.44 90 THR A C 1
ATOM 693 O O . THR A 1 90 ? 3.485 -6.351 18.534 1.00 41.44 90 THR A O 1
ATOM 696 N N . ILE A 1 91 ? 2.158 -5.018 17.312 1.00 52.66 91 ILE A N 1
ATOM 697 C CA . ILE A 1 91 ? 3.166 -3.977 17.107 1.00 52.66 91 ILE A CA 1
ATOM 698 C C . ILE A 1 91 ? 3.053 -3.031 18.302 1.00 52.66 91 ILE A C 1
ATOM 700 O O . ILE A 1 91 ? 2.139 -2.208 18.354 1.00 52.66 91 ILE A O 1
ATOM 704 N N . GLU A 1 92 ? 3.955 -3.165 19.273 1.00 46.66 92 GLU A N 1
ATOM 705 C CA . GLU A 1 92 ? 4.163 -2.128 20.283 1.00 46.66 92 GLU A CA 1
ATOM 706 C C . GLU A 1 92 ? 4.808 -0.921 19.595 1.00 46.66 92 GLU A C 1
ATOM 708 O O . GLU A 1 92 ? 5.960 -0.959 19.162 1.00 46.66 92 GLU A O 1
ATOM 713 N N . VAL A 1 93 ? 4.034 0.151 19.433 1.00 48.97 93 VAL A N 1
ATOM 714 C CA . VAL A 1 93 ? 4.551 1.433 18.952 1.00 48.97 93 VAL A CA 1
ATOM 715 C C . VAL A 1 93 ? 5.259 2.102 20.127 1.00 48.97 93 VAL A C 1
ATOM 717 O O . VAL A 1 93 ? 4.629 2.768 20.947 1.00 48.97 93 VAL A O 1
ATOM 720 N N . LEU A 1 94 ? 6.572 1.896 20.227 1.00 46.88 94 LEU A N 1
ATOM 721 C CA . LEU A 1 94 ? 7.428 2.683 21.109 1.00 46.88 94 LEU A CA 1
ATOM 722 C C . LEU A 1 94 ? 7.619 4.071 20.487 1.00 46.88 94 LEU A C 1
ATOM 724 O O . LEU A 1 94 ? 8.266 4.219 19.450 1.00 46.88 94 LEU A O 1
ATOM 728 N N . TYR A 1 95 ? 7.014 5.073 21.119 1.00 40.78 95 TYR A N 1
ATOM 729 C CA . TYR A 1 95 ? 7.291 6.483 20.872 1.00 40.78 95 TYR A CA 1
ATOM 730 C C . TYR A 1 95 ? 8.643 6.847 21.496 1.00 40.78 95 TYR A C 1
ATOM 732 O O . TYR A 1 95 ? 8.828 6.633 22.693 1.00 40.78 95 TYR A O 1
ATOM 740 N N . ASN A 1 96 ? 9.538 7.432 20.698 1.00 43.09 96 ASN A N 1
ATOM 741 C CA . ASN A 1 96 ? 10.606 8.321 21.161 1.00 43.09 96 ASN A CA 1
ATOM 742 C C . ASN A 1 96 ? 10.425 9.674 20.478 1.00 43.09 96 ASN A C 1
ATOM 744 O O . ASN A 1 96 ? 10.218 9.667 19.242 1.00 43.09 96 ASN A O 1
#

Organism: Nicotiana attenuata (NCBI:txid49451)

pLDDT: mean 71.06, std 23.45, range [31.88, 97.38]

Solvent-accessible surface area (backbone atoms only — not comparable to full-atom values): 6510 Å² total; per-residue (Å²): 139,76,100,62,74,62,61,59,53,50,51,52,52,52,52,53,51,49,52,52,52,53,51,52,50,53,50,51,52,53,51,50,52,51,52,51,50,52,53,51,50,50,40,26,73,75,67,76,40,76,57,77,97,52,51,74,76,73,48,75,76,78,80,69,76,94,68,81,75,90,78,86,90,84,89,79,91,76,92,74,92,73,95,73,84,82,78,81,77,80,79,80,82,80,84,130